Protein AF-A0A3S0FE75-F1 (afdb_monomer)

Sequence (125 aa):
MFAFSTIRLRTKAACFEIEVRENRRACTTDHARRVHDALLVKLKEMAAGLDEIMKYEMRLIEAHRLGQDVEFD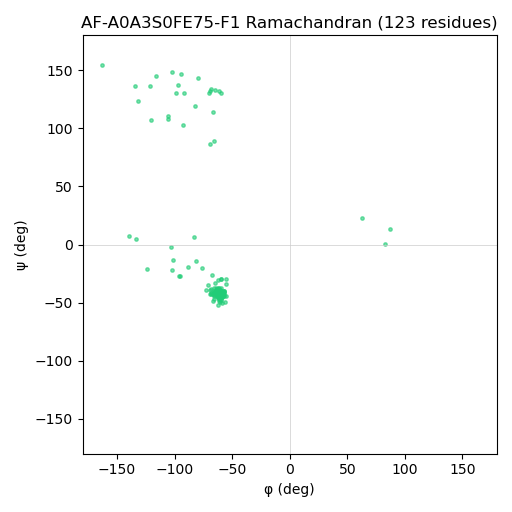LDFVKFFFGLNWFGVPIPIMDAAEPVSSDELEGLKEIIERIEREICVIFTIA

Secondary structure (DSSP, 8-state):
-----HHHHHHHHHHHHHHHHHHHHH--SHHHHHHHHHHHHHHHHHHHHHHHHHHHHHHHHHHHHTT---HHHHHHHHHHHHHHHSSSEEEEE--SSPPPGGGSHHHHHHHHHHHHHH--EEEE-

Foldseek 3Di:
DPPDDLVVLLVVLVVLLVLLVVLLVPAPDPVLVLLSVLVNVVSVVLNVLSVVLVVVVVVLVVCVVVVDDCPVVNVVSSVVSCVVFADDEDESEDPPDDDDCVSCVSVVVSQVCCCVPNVGHYDHD

Radius of gyration: 17.11 Å; Cα contacts (8 Å, |Δi|>4): 111; chains: 1; bounding box: 44×23×47 Å

Nearest PDB structures (foldseek):
  6elu-assembly1_A  TM=5.747E-01  e=1.044E+00  Trypanosoma brucei rhodesiense
  6elu-assembly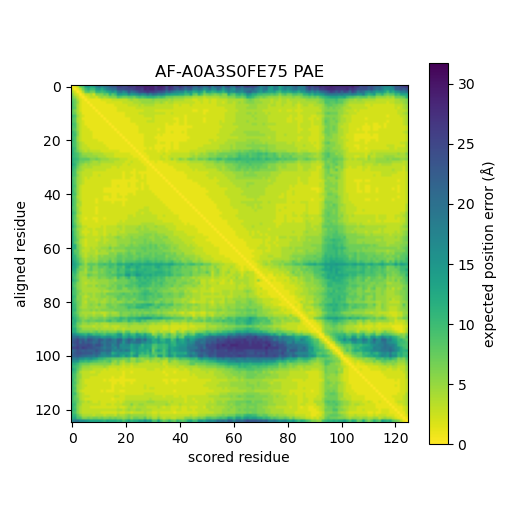4_J  TM=6.771E-01  e=2.198E+00  Trypanosoma brucei rhodesiense
  8d9o-assembly1_A  TM=4.962E-01  e=6.908E+00  synthetic construct
  5vju-assembly1_A  TM=3.547E-01  e=3.680E+00  synthetic construct

Mean predicted aligned error: 5.6 Å

Structure (mmCIF, N/CA/C/O backbone):
data_AF-A0A3S0FE75-F1
#
_entry.id   AF-A0A3S0FE75-F1
#
loop_
_atom_site.group_PDB
_atom_site.id
_atom_site.type_symbol
_atom_site.label_atom_id
_atom_site.label_alt_id
_atom_site.label_comp_id
_atom_site.label_asym_id
_atom_site.label_entity_id
_atom_site.label_seq_id
_atom_site.pdbx_PDB_ins_code
_atom_site.Cartn_x
_atom_site.Cartn_y
_atom_site.Cartn_z
_atom_site.occupancy
_atom_site.B_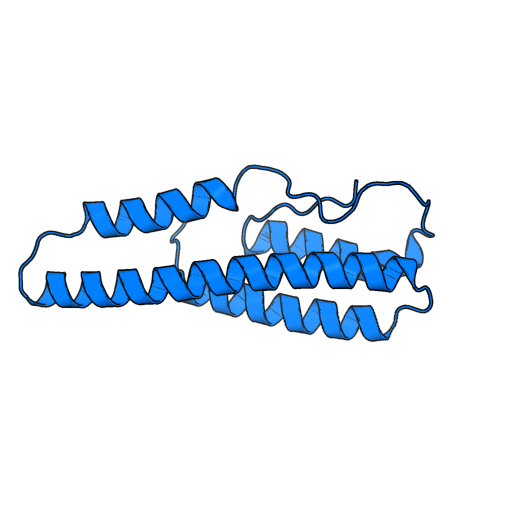iso_or_equiv
_atom_site.auth_seq_id
_atom_site.auth_comp_id
_atom_site.auth_asym_id
_atom_site.auth_atom_id
_atom_site.pdbx_PDB_model_num
ATOM 1 N N . MET A 1 1 ? 11.484 16.567 -8.908 1.00 37.88 1 MET A N 1
ATOM 2 C CA . MET A 1 1 ? 11.127 15.186 -9.286 1.00 37.88 1 MET A CA 1
ATOM 3 C C . MET A 1 1 ? 11.409 14.300 -8.085 1.00 37.88 1 MET A C 1
ATOM 5 O O . MET A 1 1 ? 12.555 14.253 -7.654 1.00 37.88 1 MET A O 1
ATOM 9 N N . PHE A 1 2 ? 10.388 13.702 -7.465 1.00 41.22 2 PHE A N 1
ATOM 10 C CA . PHE A 1 2 ? 10.623 12.683 -6.438 1.00 41.22 2 PHE A CA 1
ATOM 11 C C . PHE A 1 2 ? 11.416 11.545 -7.087 1.00 41.22 2 PHE A C 1
ATOM 13 O O . PHE A 1 2 ? 11.052 11.093 -8.170 1.00 41.22 2 PHE A O 1
ATOM 20 N N . ALA A 1 3 ? 12.507 11.101 -6.464 1.00 55.59 3 ALA A N 1
ATOM 21 C CA . ALA A 1 3 ? 13.218 9.911 -6.918 1.00 55.59 3 ALA A CA 1
ATOM 22 C C . ALA A 1 3 ? 12.332 8.684 -6.639 1.00 55.59 3 ALA A C 1
ATOM 24 O O . ALA A 1 3 ? 12.398 8.089 -5.561 1.00 55.59 3 ALA A O 1
ATOM 25 N N . PHE A 1 4 ? 11.440 8.361 -7.579 1.00 67.81 4 PHE A N 1
ATOM 26 C CA . PHE A 1 4 ? 10.566 7.197 -7.505 1.00 67.81 4 PHE A CA 1
ATOM 27 C C . PHE A 1 4 ? 11.425 5.935 -7.597 1.00 67.81 4 PHE A C 1
ATOM 29 O O . PHE A 1 4 ? 12.072 5.672 -8.612 1.00 67.81 4 PHE A O 1
ATOM 36 N N . SER A 1 5 ? 11.456 5.172 -6.508 1.00 81.00 5 SER A N 1
ATOM 37 C CA . SER A 1 5 ? 12.130 3.882 -6.430 1.00 81.00 5 SER A CA 1
ATOM 38 C C . SER A 1 5 ? 11.097 2.830 -6.066 1.00 81.00 5 SER A C 1
ATOM 40 O O . SER A 1 5 ? 10.654 2.771 -4.917 1.00 81.00 5 SER A O 1
ATOM 42 N N . THR A 1 6 ? 10.739 1.996 -7.042 1.00 86.69 6 THR A N 1
ATOM 43 C CA . THR A 1 6 ? 9.750 0.921 -6.891 1.00 86.69 6 THR A CA 1
ATOM 44 C C . THR A 1 6 ? 10.117 -0.009 -5.739 1.00 86.69 6 THR A C 1
ATOM 46 O O . THR A 1 6 ? 9.284 -0.284 -4.882 1.00 86.69 6 THR A O 1
ATOM 49 N N . ILE A 1 7 ? 11.396 -0.395 -5.633 1.00 87.12 7 ILE A N 1
ATOM 50 C CA . ILE A 1 7 ? 11.914 -1.231 -4.537 1.00 87.12 7 ILE A CA 1
ATOM 51 C C . ILE A 1 7 ? 11.722 -0.550 -3.180 1.00 87.12 7 ILE A C 1
ATOM 53 O O . ILE A 1 7 ? 11.209 -1.161 -2.245 1.00 87.12 7 ILE A O 1
ATOM 57 N N . ARG A 1 8 ? 12.116 0.723 -3.044 1.00 88.75 8 ARG A N 1
ATOM 58 C CA . ARG A 1 8 ? 11.986 1.442 -1.767 1.00 88.75 8 ARG A CA 1
ATOM 59 C C . ARG A 1 8 ? 10.524 1.562 -1.350 1.00 88.75 8 ARG A C 1
ATOM 61 O O . ARG A 1 8 ? 10.199 1.357 -0.182 1.00 88.75 8 ARG A O 1
ATOM 68 N N . LEU A 1 9 ? 9.662 1.890 -2.306 1.00 89.50 9 LEU A N 1
ATOM 69 C CA . LEU A 1 9 ? 8.228 2.025 -2.104 1.00 89.50 9 LEU A CA 1
ATOM 70 C C . LEU A 1 9 ? 7.594 0.688 -1.692 1.00 89.50 9 LEU A C 1
ATOM 72 O O . LEU A 1 9 ? 6.831 0.638 -0.730 1.00 89.50 9 LEU A O 1
ATOM 76 N N . ARG A 1 10 ? 7.997 -0.408 -2.343 1.00 92.25 10 ARG A N 1
ATOM 77 C CA . ARG A 1 10 ? 7.557 -1.773 -2.035 1.00 92.25 10 ARG A CA 1
ATOM 78 C C . ARG A 1 10 ? 7.968 -2.223 -0.638 1.00 92.25 10 ARG A C 1
ATOM 80 O O . ARG A 1 10 ? 7.152 -2.806 0.078 1.00 92.25 10 ARG A O 1
ATOM 87 N N . THR A 1 11 ? 9.203 -1.926 -0.238 1.00 93.06 11 THR A N 1
ATOM 88 C CA . THR A 1 11 ? 9.702 -2.205 1.115 1.00 93.06 11 THR A CA 1
ATOM 89 C C . THR A 1 11 ? 8.901 -1.438 2.161 1.00 93.06 11 THR A C 1
ATOM 91 O O . THR A 1 11 ? 8.477 -2.027 3.150 1.00 93.06 11 THR A O 1
ATOM 94 N N . LYS A 1 12 ? 8.627 -0.148 1.934 1.00 93.81 12 LYS A N 1
ATOM 95 C CA . LYS A 1 12 ? 7.807 0.647 2.858 1.00 93.81 12 LYS A CA 1
ATOM 96 C C . LYS A 1 12 ? 6.374 0.129 2.965 1.00 93.81 12 LYS A C 1
ATOM 98 O O . LYS A 1 12 ? 5.879 -0.008 4.079 1.00 93.81 12 LYS A O 1
ATOM 103 N N . ALA A 1 13 ? 5.736 -0.215 1.844 1.00 93.12 13 ALA A N 1
ATOM 104 C CA . ALA A 1 13 ? 4.406 -0.824 1.855 1.00 93.12 13 ALA A CA 1
ATOM 105 C C . ALA A 1 13 ? 4.386 -2.118 2.691 1.00 93.12 13 ALA A C 1
ATOM 107 O O . ALA A 1 13 ? 3.492 -2.306 3.511 1.00 93.12 13 ALA A O 1
ATOM 108 N N . ALA A 1 14 ? 5.419 -2.962 2.569 1.00 94.56 14 ALA A N 1
ATOM 109 C CA . ALA A 1 14 ? 5.554 -4.170 3.384 1.00 94.56 14 ALA A CA 1
ATOM 110 C C . ALA A 1 14 ? 5.729 -3.870 4.886 1.00 94.56 14 ALA A C 1
ATOM 112 O O . ALA A 1 14 ? 5.151 -4.569 5.716 1.00 94.56 14 ALA A O 1
ATOM 113 N N . CYS A 1 15 ? 6.497 -2.836 5.247 1.00 96.31 15 CYS A N 1
ATOM 114 C CA . CYS A 1 15 ? 6.621 -2.398 6.640 1.00 96.31 15 CYS A CA 1
ATOM 115 C C . CYS A 1 15 ? 5.267 -1.950 7.203 1.00 96.31 15 CYS A C 1
ATOM 117 O O . CYS A 1 15 ? 4.872 -2.418 8.269 1.00 96.31 15 CYS A O 1
ATOM 119 N N . PHE A 1 16 ? 4.519 -1.129 6.461 1.00 96.81 16 PHE A N 1
ATOM 120 C CA . PHE A 1 16 ? 3.187 -0.701 6.884 1.00 96.81 16 PHE A CA 1
ATOM 121 C C . PHE A 1 16 ? 2.209 -1.870 7.005 1.00 96.81 16 PHE A C 1
ATOM 123 O O . PHE A 1 16 ? 1.451 -1.916 7.965 1.00 96.81 16 PHE A O 1
ATOM 130 N N . GLU A 1 17 ? 2.256 -2.868 6.115 1.00 96.81 17 GLU A N 1
ATOM 131 C CA . GLU A 1 17 ? 1.435 -4.075 6.282 1.00 96.81 17 GLU A CA 1
ATOM 132 C C . GLU A 1 17 ? 1.688 -4.778 7.623 1.00 96.81 17 GLU A C 1
ATOM 134 O O . GLU A 1 17 ? 0.746 -5.274 8.242 1.00 96.81 17 GLU A O 1
ATOM 139 N N . ILE A 1 18 ? 2.945 -4.850 8.071 1.00 97.25 18 ILE A N 1
ATOM 140 C CA . ILE A 1 18 ? 3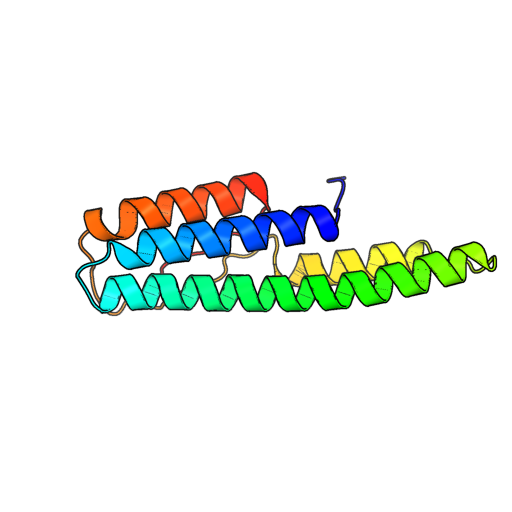.293 -5.447 9.366 1.00 97.25 18 ILE A CA 1
ATOM 141 C C . ILE A 1 18 ? 2.722 -4.592 10.498 1.00 97.25 18 ILE A C 1
ATOM 143 O O . ILE A 1 18 ? 2.046 -5.126 11.375 1.00 97.25 18 ILE A O 1
ATOM 147 N N . GLU A 1 19 ? 2.932 -3.276 10.453 1.00 97.00 19 GLU A N 1
ATOM 148 C CA . GLU A 1 19 ? 2.433 -2.348 11.473 1.00 97.00 19 GLU A CA 1
ATOM 149 C C . GLU A 1 19 ? 0.904 -2.398 11.604 1.00 97.00 19 GLU A C 1
ATOM 151 O O . GLU A 1 19 ? 0.387 -2.525 12.713 1.00 97.00 19 GLU A O 1
ATOM 156 N N . VAL A 1 20 ? 0.175 -2.399 10.483 1.00 96.19 20 VAL A N 1
ATOM 157 C CA . VAL A 1 20 ? -1.292 -2.508 10.474 1.00 96.19 20 VAL A CA 1
ATOM 158 C C . VAL A 1 20 ? -1.741 -3.859 11.035 1.00 96.19 20 VAL A C 1
ATOM 160 O O . VAL A 1 20 ? -2.715 -3.915 11.782 1.00 96.19 20 VAL A O 1
ATOM 163 N N . ARG A 1 21 ? -1.040 -4.964 10.734 1.00 96.75 21 ARG A N 1
ATOM 164 C CA . ARG A 1 21 ? -1.365 -6.285 11.308 1.00 96.75 21 ARG A CA 1
ATOM 165 C C . ARG A 1 21 ? -1.156 -6.328 12.816 1.00 96.75 21 ARG A C 1
ATOM 167 O O . ARG A 1 21 ? -1.975 -6.935 13.503 1.00 96.75 21 ARG A O 1
ATOM 174 N N . GLU A 1 22 ? -0.087 -5.724 13.326 1.00 95.81 22 GLU A N 1
ATOM 175 C CA . GLU A 1 22 ? 0.151 -5.659 14.769 1.00 95.81 22 GLU A CA 1
ATOM 176 C C . GLU A 1 22 ? -0.867 -4.745 15.458 1.00 95.81 22 GLU A C 1
ATOM 178 O O . GLU A 1 22 ? -1.443 -5.147 16.468 1.00 95.81 22 GLU A O 1
ATOM 183 N N . ASN A 1 23 ? -1.190 -3.584 14.877 1.00 93.88 23 ASN A N 1
ATOM 184 C CA . ASN A 1 23 ? -2.222 -2.694 15.418 1.00 93.88 23 ASN A CA 1
ATOM 185 C C . ASN A 1 23 ? -3.596 -3.386 15.462 1.00 93.88 23 ASN A C 1
ATOM 187 O O . ASN A 1 23 ? -4.250 -3.420 16.504 1.00 93.88 23 ASN A O 1
ATOM 191 N N . ARG A 1 24 ? -3.958 -4.097 14.385 1.00 93.44 24 ARG A N 1
ATOM 192 C CA . ARG A 1 24 ? -5.190 -4.895 14.293 1.00 93.44 24 ARG A CA 1
ATOM 193 C C . ARG A 1 24 ? -5.334 -5.924 15.420 1.00 93.44 24 ARG A C 1
ATOM 195 O O . ARG A 1 24 ? -6.455 -6.237 15.821 1.00 93.44 24 ARG A O 1
ATOM 202 N N . ARG A 1 25 ? -4.233 -6.507 15.913 1.00 92.94 25 ARG A N 1
ATOM 203 C CA . ARG A 1 25 ? -4.275 -7.510 16.997 1.00 92.94 25 ARG A CA 1
ATOM 204 C C . ARG A 1 25 ? -4.721 -6.917 18.331 1.00 92.94 25 ARG A C 1
ATOM 206 O O . ARG A 1 25 ? -5.266 -7.657 19.143 1.00 92.94 25 ARG A O 1
ATOM 213 N N . ALA A 1 26 ? -4.508 -5.619 18.540 1.00 89.75 26 ALA A N 1
ATOM 214 C CA . ALA A 1 26 ? -4.936 -4.915 19.744 1.00 89.75 26 ALA A CA 1
ATOM 215 C C . ALA A 1 26 ? -6.421 -4.502 19.708 1.00 89.75 26 ALA A C 1
ATOM 217 O O . ALA A 1 26 ? -6.982 -4.176 20.751 1.00 89.75 26 ALA A O 1
ATOM 218 N N . CYS A 1 27 ? -7.078 -4.543 18.542 1.00 88.81 27 CYS A N 1
ATOM 219 C CA . CYS A 1 27 ? -8.477 -4.139 18.398 1.00 88.81 27 CYS A CA 1
ATOM 220 C C . CYS A 1 27 ? -9.445 -5.100 19.103 1.00 88.81 27 CYS A C 1
ATOM 222 O O . CYS A 1 27 ? -9.395 -6.327 18.905 1.00 88.81 27 CYS A O 1
ATOM 224 N N . THR A 1 28 ? -10.396 -4.531 19.849 1.00 87.25 28 THR A N 1
ATOM 225 C CA . THR A 1 28 ? -11.416 -5.304 20.569 1.00 87.25 28 THR A CA 1
ATOM 226 C C . THR A 1 28 ? -12.721 -5.432 19.790 1.00 87.25 28 THR A C 1
ATOM 228 O O . THR A 1 28 ? -13.399 -6.451 19.926 1.00 87.25 28 THR A O 1
ATOM 231 N N . THR A 1 29 ? -13.032 -4.475 18.911 1.00 85.88 29 THR A N 1
ATOM 232 C CA . THR A 1 29 ? -14.246 -4.502 18.088 1.00 85.88 29 THR A CA 1
ATOM 233 C C . THR A 1 29 ? -14.028 -5.104 16.698 1.00 85.88 29 THR A C 1
ATOM 235 O O . THR A 1 29 ? -12.980 -4.952 16.063 1.00 85.88 29 THR A O 1
ATOM 238 N N . ASP A 1 30 ? -15.061 -5.780 16.184 1.00 87.88 30 ASP A N 1
ATOM 239 C CA . ASP A 1 30 ? -15.059 -6.320 14.819 1.00 87.88 30 ASP A CA 1
ATOM 240 C C . ASP A 1 30 ? -15.018 -5.216 13.768 1.00 87.88 30 ASP A C 1
ATOM 242 O O . ASP A 1 30 ? -14.402 -5.382 12.718 1.00 87.88 30 ASP A O 1
ATOM 246 N N . HIS A 1 31 ? -15.638 -4.074 14.058 1.00 84.25 31 HIS A N 1
ATOM 247 C CA . HIS A 1 31 ? -15.605 -2.923 13.173 1.00 84.25 31 HIS A CA 1
ATOM 248 C C . HIS A 1 31 ? -14.175 -2.395 12.995 1.00 84.25 31 HIS A C 1
ATOM 250 O O . HIS A 1 31 ? -13.704 -2.322 11.861 1.00 84.25 31 HIS A O 1
ATOM 256 N N . ALA A 1 32 ? -13.440 -2.122 14.082 1.00 86.06 32 ALA A N 1
ATOM 257 C CA . ALA A 1 32 ? -12.050 -1.671 13.987 1.00 86.06 32 ALA A CA 1
ATOM 258 C C . ALA A 1 32 ? -11.183 -2.670 13.203 1.00 86.06 32 ALA A C 1
ATOM 260 O O . ALA A 1 32 ? -10.399 -2.274 12.339 1.00 86.06 32 ALA A O 1
ATOM 261 N N . ARG A 1 33 ? -11.380 -3.979 13.416 1.00 90.62 33 ARG A N 1
ATOM 262 C CA . ARG A 1 33 ? -10.691 -5.027 12.642 1.00 90.62 33 ARG A CA 1
ATOM 263 C C . ARG A 1 33 ? -11.004 -4.965 11.146 1.00 90.62 33 ARG A C 1
ATOM 265 O O . ARG A 1 33 ? -10.084 -5.142 10.353 1.00 90.62 33 ARG A O 1
ATOM 272 N N . ARG A 1 34 ? -12.252 -4.676 10.754 1.00 89.75 34 ARG A N 1
ATOM 273 C CA . ARG A 1 34 ? -12.638 -4.508 9.340 1.00 89.75 34 ARG A CA 1
ATOM 274 C C . ARG A 1 34 ? -11.936 -3.321 8.683 1.00 89.75 34 ARG A C 1
ATOM 276 O O . ARG A 1 34 ? -11.471 -3.472 7.558 1.00 89.75 34 ARG A O 1
ATOM 283 N N . VAL A 1 35 ? -11.800 -2.186 9.377 1.00 89.69 35 VAL A N 1
ATOM 284 C C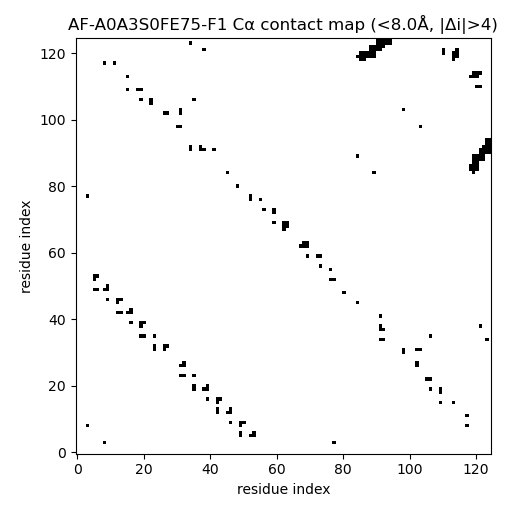A . VAL A 1 35 ? -11.064 -1.016 8.849 1.00 89.69 35 VAL A CA 1
ATOM 285 C C . VAL A 1 35 ? -9.603 -1.380 8.572 1.00 89.69 35 VAL A C 1
ATOM 287 O O . VAL A 1 35 ? -9.073 -1.096 7.497 1.00 89.69 35 VAL A O 1
ATOM 290 N N . HIS A 1 36 ? -8.963 -2.075 9.514 1.00 93.56 36 HIS A N 1
ATOM 291 C CA . HIS A 1 36 ? -7.598 -2.571 9.338 1.00 93.56 36 HIS A CA 1
ATOM 292 C C . HIS A 1 36 ? -7.491 -3.554 8.174 1.00 93.56 36 HIS A C 1
ATOM 294 O O . HIS A 1 36 ? -6.572 -3.454 7.366 1.00 93.56 36 HIS A O 1
ATOM 300 N N . ASP A 1 37 ? -8.425 -4.503 8.078 1.00 94.12 37 ASP A N 1
ATOM 301 C CA . ASP A 1 37 ? -8.453 -5.480 6.991 1.00 94.12 37 ASP A CA 1
ATOM 302 C C . ASP A 1 37 ? -8.589 -4.799 5.628 1.00 94.12 37 ASP A C 1
ATOM 304 O O . ASP A 1 37 ? -7.897 -5.183 4.685 1.00 94.12 37 ASP A O 1
ATOM 308 N N . ALA A 1 38 ? -9.402 -3.749 5.526 1.00 92.94 38 ALA A N 1
ATOM 309 C CA . ALA A 1 38 ? -9.543 -2.988 4.295 1.00 92.94 38 ALA A CA 1
ATOM 310 C C . ALA A 1 38 ? -8.256 -2.235 3.918 1.00 92.94 38 ALA A C 1
ATOM 312 O O . ALA A 1 38 ? -7.825 -2.302 2.764 1.00 92.94 38 ALA A O 1
ATOM 313 N N . LEU A 1 39 ? -7.580 -1.600 4.885 1.00 93.88 39 LEU A N 1
ATOM 314 C CA . LEU A 1 39 ? -6.265 -0.999 4.639 1.00 93.88 39 LEU A CA 1
ATOM 315 C C . LEU A 1 39 ? -5.236 -2.055 4.204 1.00 93.88 39 LEU A C 1
ATOM 317 O O . LEU A 1 39 ? -4.477 -1.829 3.262 1.00 93.88 39 LEU A O 1
ATOM 321 N N . LEU A 1 40 ? -5.233 -3.235 4.832 1.00 95.88 40 LEU A N 1
ATOM 322 C CA . LEU A 1 40 ? -4.356 -4.344 4.443 1.00 95.88 40 LEU A CA 1
ATOM 323 C C . LEU A 1 40 ? -4.625 -4.829 3.018 1.00 95.88 40 LEU A C 1
ATOM 325 O O . LEU A 1 40 ? -3.679 -5.181 2.316 1.00 95.88 40 LEU A O 1
ATOM 329 N N . VAL A 1 41 ? -5.885 -4.862 2.579 1.00 95.06 41 VAL A N 1
ATOM 330 C CA . VAL A 1 41 ? -6.229 -5.179 1.185 1.00 95.06 41 VAL A CA 1
ATOM 331 C C . VAL A 1 41 ? -5.620 -4.141 0.245 1.00 95.06 41 VAL A C 1
ATOM 333 O O . VAL A 1 41 ? -4.947 -4.526 -0.709 1.00 95.06 41 VAL A O 1
ATOM 336 N N . LYS A 1 42 ? -5.751 -2.843 0.546 1.00 93.62 42 LYS A N 1
ATOM 337 C CA . LYS A 1 42 ? -5.161 -1.781 -0.284 1.00 93.62 42 LYS A CA 1
ATOM 338 C C . LYS A 1 42 ? -3.640 -1.821 -0.335 1.00 93.62 42 LYS A C 1
ATOM 340 O O . LYS A 1 42 ? -3.068 -1.700 -1.416 1.00 93.62 42 LYS A O 1
ATOM 345 N N . LEU A 1 43 ? -2.975 -2.063 0.791 1.00 94.44 43 LEU A N 1
ATOM 346 C CA . LEU A 1 43 ? -1.520 -2.221 0.814 1.00 94.44 43 LEU A CA 1
ATOM 347 C C . LEU A 1 43 ? -1.060 -3.432 -0.013 1.00 94.44 43 LEU A C 1
ATOM 349 O O . LEU A 1 43 ? -0.068 -3.329 -0.734 1.00 94.44 43 LEU A O 1
ATOM 353 N N . LYS A 1 44 ? -1.813 -4.540 0.004 1.00 94.56 44 LYS A N 1
ATOM 354 C CA . LYS A 1 44 ? -1.532 -5.715 -0.838 1.00 94.56 44 LYS A CA 1
ATOM 355 C C . LYS A 1 44 ? -1.751 -5.447 -2.325 1.00 94.56 44 LYS A C 1
ATOM 357 O O . LYS A 1 44 ? -0.943 -5.888 -3.138 1.00 94.56 44 LYS A O 1
ATOM 362 N N . GLU A 1 45 ? -2.818 -4.737 -2.689 1.00 92.81 45 GLU A N 1
ATOM 363 C CA . GLU A 1 45 ? -3.068 -4.302 -4.071 1.00 92.81 45 GLU A CA 1
ATOM 364 C C . GLU A 1 45 ? -1.912 -3.426 -4.579 1.00 92.81 45 GLU A C 1
ATOM 366 O O . GLU A 1 45 ? -1.383 -3.657 -5.668 1.00 92.81 45 GLU A O 1
ATOM 371 N N . MET A 1 46 ? -1.458 -2.476 -3.754 1.00 91.56 46 MET A N 1
ATOM 372 C CA . MET A 1 46 ? -0.307 -1.624 -4.053 1.00 91.56 46 MET A CA 1
ATOM 373 C C . MET A 1 46 ? 0.971 -2.449 -4.221 1.00 91.56 46 MET A C 1
ATOM 375 O O . MET A 1 46 ? 1.693 -2.286 -5.204 1.00 91.56 46 MET A O 1
ATOM 379 N N . ALA A 1 47 ? 1.241 -3.358 -3.284 1.00 92.56 47 ALA A N 1
ATOM 380 C CA . ALA A 1 47 ? 2.392 -4.249 -3.316 1.00 92.56 47 ALA A CA 1
ATOM 381 C C . ALA A 1 47 ? 2.425 -5.108 -4.589 1.00 92.56 47 ALA A C 1
ATOM 383 O O . ALA A 1 47 ? 3.470 -5.197 -5.227 1.00 92.56 47 ALA A O 1
ATOM 384 N N . ALA A 1 48 ? 1.286 -5.677 -4.993 1.00 92.19 48 ALA A N 1
ATOM 385 C CA . ALA A 1 48 ? 1.179 -6.453 -6.224 1.00 92.19 48 ALA A CA 1
ATOM 386 C C . ALA A 1 48 ? 1.459 -5.595 -7.470 1.00 92.19 48 ALA A C 1
ATOM 388 O O . ALA A 1 48 ? 2.203 -6.020 -8.352 1.00 92.19 48 ALA A O 1
ATOM 389 N N . GLY A 1 49 ? 0.926 -4.369 -7.526 1.00 90.56 49 GLY A N 1
ATOM 390 C CA . GLY A 1 49 ? 1.216 -3.434 -8.618 1.00 90.56 49 GLY A CA 1
ATOM 391 C C . GLY A 1 49 ? 2.702 -3.072 -8.709 1.00 90.56 49 GLY A C 1
ATOM 392 O O . GLY A 1 49 ? 3.271 -3.047 -9.800 1.00 90.56 49 GLY A O 1
ATOM 393 N N . LEU A 1 50 ? 3.354 -2.858 -7.564 1.00 90.94 50 LEU A N 1
ATOM 394 C CA . LEU A 1 50 ? 4.796 -2.604 -7.489 1.00 90.94 50 LEU A CA 1
ATOM 395 C C . LEU A 1 50 ? 5.623 -3.817 -7.927 1.00 90.94 50 LEU A C 1
ATOM 397 O O . LEU A 1 50 ? 6.607 -3.644 -8.642 1.00 90.94 50 LEU A O 1
ATOM 401 N N . ASP A 1 51 ? 5.221 -5.029 -7.542 1.00 91.88 51 ASP A N 1
ATOM 402 C CA . ASP A 1 51 ? 5.898 -6.266 -7.945 1.00 91.88 51 ASP A CA 1
ATOM 403 C C . ASP A 1 51 ? 5.831 -6.463 -9.473 1.00 91.88 51 ASP A C 1
ATOM 405 O O . ASP A 1 51 ? 6.818 -6.872 -10.090 1.00 91.88 51 ASP A O 1
ATOM 409 N N . GLU A 1 52 ? 4.708 -6.118 -10.111 1.00 90.38 52 GLU A N 1
ATOM 410 C CA . GLU A 1 52 ? 4.600 -6.123 -11.575 1.00 90.38 52 GLU A CA 1
ATOM 411 C C . GLU A 1 52 ? 5.506 -5.070 -12.221 1.00 90.38 52 GLU A C 1
ATOM 413 O O . GLU A 1 52 ? 6.244 -5.387 -13.156 1.00 90.38 52 GLU A O 1
ATOM 418 N N . ILE A 1 53 ? 5.540 -3.844 -11.694 1.00 89.56 53 ILE A N 1
ATOM 419 C CA . ILE A 1 53 ? 6.425 -2.784 -12.208 1.00 89.56 53 ILE A CA 1
ATOM 420 C C . ILE A 1 53 ? 7.885 -3.178 -12.094 1.00 89.56 53 ILE A C 1
ATOM 422 O O . ILE A 1 53 ? 8.622 -3.006 -13.058 1.00 89.56 53 ILE A O 1
ATOM 426 N N . MET A 1 54 ? 8.299 -3.768 -10.973 1.00 89.19 54 MET A N 1
ATOM 427 C CA . MET A 1 54 ? 9.668 -4.249 -10.813 1.00 89.19 54 MET A CA 1
ATOM 428 C C . MET A 1 54 ? 10.041 -5.261 -11.902 1.00 89.19 54 MET A C 1
ATOM 430 O O . MET A 1 54 ? 11.144 -5.193 -12.446 1.00 89.19 54 MET A O 1
ATOM 434 N N . LYS A 1 55 ? 9.128 -6.169 -12.278 1.00 89.19 55 LYS A N 1
ATOM 435 C CA . LYS A 1 55 ? 9.362 -7.104 -13.392 1.00 89.19 55 LYS A CA 1
ATOM 436 C C . LYS A 1 55 ? 9.539 -6.364 -14.720 1.00 89.19 55 LYS A C 1
ATOM 438 O O . LYS A 1 55 ? 10.420 -6.738 -15.494 1.00 89.19 55 LYS A O 1
ATOM 443 N N . TYR A 1 56 ? 8.728 -5.340 -14.992 1.00 88.19 56 TYR A N 1
ATOM 444 C CA . TYR A 1 56 ? 8.862 -4.519 -16.201 1.00 88.19 56 TYR A CA 1
ATOM 445 C C . TYR A 1 56 ? 10.165 -3.714 -16.208 1.00 88.19 56 TYR A C 1
ATOM 447 O O . TYR A 1 56 ? 10.904 -3.777 -17.187 1.00 88.19 56 TYR A O 1
ATOM 455 N N . GLU A 1 57 ? 10.503 -3.040 -15.108 1.00 86.25 57 GLU A N 1
ATOM 456 C CA . GLU A 1 57 ? 11.755 -2.293 -14.955 1.00 86.25 57 GLU A CA 1
ATOM 457 C C . GLU A 1 57 ? 12.970 -3.195 -15.176 1.00 86.25 57 GLU A C 1
ATOM 459 O O . GLU A 1 57 ? 13.874 -2.827 -15.919 1.00 86.25 57 GLU A O 1
ATOM 464 N N . MET A 1 58 ? 12.984 -4.405 -14.604 1.00 87.31 58 MET A N 1
ATOM 465 C CA . MET A 1 58 ? 14.073 -5.364 -14.819 1.00 87.31 58 MET A CA 1
ATOM 466 C C . MET A 1 58 ? 14.234 -5.750 -16.295 1.00 87.31 58 MET A C 1
ATOM 468 O O . MET A 1 58 ? 15.363 -5.856 -16.772 1.00 87.31 58 MET A O 1
ATOM 472 N N . ARG A 1 59 ? 13.129 -5.937 -17.030 1.00 88.31 59 ARG A N 1
ATOM 473 C CA . ARG A 1 59 ? 13.176 -6.224 -18.475 1.00 88.31 59 ARG A CA 1
ATOM 474 C C . ARG A 1 59 ? 13.725 -5.041 -19.268 1.00 88.31 59 ARG A C 1
ATOM 476 O O . ARG A 1 59 ? 14.547 -5.247 -20.154 1.00 88.31 59 ARG A O 1
ATOM 483 N N . LEU A 1 60 ? 13.299 -3.824 -18.937 1.00 87.31 60 LEU A N 1
ATOM 484 C CA . LEU A 1 60 ? 13.755 -2.603 -19.603 1.00 87.31 60 LEU A CA 1
ATOM 485 C C . LEU A 1 60 ? 15.232 -2.310 -19.300 1.00 87.31 60 LEU A C 1
ATOM 487 O O . LEU A 1 60 ? 15.978 -1.950 -20.202 1.00 87.31 60 LEU A O 1
ATOM 491 N N . ILE A 1 61 ? 15.696 -2.554 -18.072 1.00 85.38 61 ILE A N 1
ATOM 492 C CA . ILE A 1 61 ? 17.121 -2.460 -17.716 1.00 85.38 61 ILE A CA 1
ATOM 493 C C . ILE A 1 61 ? 17.959 -3.428 -18.560 1.00 85.38 61 ILE A C 1
ATOM 495 O O . ILE A 1 61 ? 19.034 -3.061 -19.030 1.00 85.38 61 ILE A O 1
ATOM 499 N N . GLU A 1 62 ? 17.483 -4.656 -18.770 1.00 90.62 62 GLU A N 1
ATOM 500 C CA . GLU A 1 62 ? 18.190 -5.626 -19.609 1.00 90.62 62 GLU A CA 1
ATOM 501 C C . GLU A 1 62 ? 18.184 -5.219 -21.091 1.00 90.62 62 GLU A C 1
ATOM 503 O O . GLU A 1 62 ? 19.223 -5.257 -21.744 1.00 90.62 62 GLU A O 1
ATOM 508 N N . ALA A 1 63 ? 17.054 -4.734 -21.608 1.00 88.25 63 ALA A N 1
ATOM 509 C CA . ALA A 1 63 ? 16.962 -4.159 -22.950 1.00 88.25 63 ALA A CA 1
ATOM 510 C C . ALA A 1 63 ? 17.938 -2.984 -23.152 1.00 88.25 63 ALA A C 1
ATOM 512 O O . ALA A 1 63 ? 18.652 -2.934 -24.156 1.00 88.25 63 ALA A O 1
ATOM 513 N N . HIS A 1 64 ? 18.040 -2.087 -22.167 1.00 88.06 64 HIS A N 1
ATOM 514 C CA . HIS A 1 64 ? 18.993 -0.979 -22.186 1.00 88.06 64 HIS A CA 1
ATOM 515 C C . HIS A 1 64 ? 20.445 -1.459 -22.241 1.00 88.06 64 HIS A C 1
ATOM 517 O O . HIS A 1 64 ? 21.244 -0.945 -23.022 1.00 88.06 64 HIS A O 1
ATOM 523 N N . ARG A 1 65 ? 20.792 -2.490 -21.457 1.00 89.19 65 ARG A N 1
ATOM 524 C CA . ARG A 1 65 ? 22.128 -3.115 -21.501 1.00 89.19 65 ARG A CA 1
ATOM 525 C C . ARG A 1 65 ? 22.468 -3.685 -22.875 1.00 89.19 65 ARG A C 1
ATOM 527 O O . ARG A 1 65 ? 23.638 -3.703 -23.243 1.00 89.19 65 ARG A O 1
ATOM 534 N N . LEU A 1 66 ? 21.462 -4.122 -23.630 1.00 93.69 66 LEU A N 1
ATOM 535 C CA . LEU A 1 66 ? 21.597 -4.594 -25.009 1.00 93.69 66 LEU A CA 1
ATOM 536 C C . LEU A 1 66 ? 21.600 -3.452 -26.045 1.00 93.69 66 LEU A C 1
ATOM 538 O O . LEU A 1 66 ? 21.601 -3.719 -27.245 1.00 93.69 66 LEU A O 1
ATOM 542 N N . GLY A 1 67 ? 21.625 -2.191 -25.602 1.00 91.06 67 GLY A N 1
ATOM 543 C CA . GLY A 1 67 ? 21.715 -1.005 -26.454 1.00 91.06 67 GLY A CA 1
ATOM 544 C C . GLY A 1 67 ? 20.374 -0.480 -26.966 1.00 91.06 67 GLY A C 1
ATOM 545 O O . GLY A 1 67 ? 20.366 0.327 -27.892 1.00 91.06 67 GLY A O 1
ATOM 546 N N . GLN A 1 68 ? 19.247 -0.932 -26.405 1.00 90.56 68 GLN A N 1
ATOM 547 C CA . GLN A 1 68 ? 17.930 -0.386 -26.739 1.00 90.56 68 GLN A CA 1
ATOM 548 C C . GLN A 1 68 ? 17.681 0.935 -25.994 1.00 90.56 68 GLN A C 1
ATOM 550 O O . GLN A 1 68 ? 18.066 1.097 -24.832 1.00 90.56 68 GLN A O 1
ATOM 555 N N . ASP A 1 69 ? 17.017 1.874 -26.665 1.00 89.88 69 ASP A N 1
ATOM 556 C CA . ASP A 1 69 ? 16.507 3.092 -26.038 1.00 89.88 69 ASP A CA 1
ATOM 557 C C . ASP A 1 69 ? 15.168 2.786 -25.354 1.00 89.88 69 ASP A C 1
ATOM 559 O O . ASP A 1 69 ? 14.235 2.320 -26.003 1.00 89.88 69 ASP A O 1
ATOM 563 N N . VAL A 1 70 ? 15.111 2.980 -24.036 1.00 87.31 70 VAL A N 1
ATOM 564 C CA . VAL A 1 70 ? 13.985 2.585 -23.167 1.00 87.31 70 VAL A CA 1
ATOM 565 C C . VAL A 1 70 ? 13.660 3.641 -22.108 1.00 87.31 70 VAL A C 1
ATOM 567 O O . VAL A 1 70 ? 12.883 3.379 -21.188 1.00 87.31 70 VAL A O 1
ATOM 570 N N . GLU A 1 71 ? 14.295 4.817 -22.169 1.00 82.12 71 GLU A N 1
ATOM 571 C CA . GLU A 1 71 ? 14.176 5.834 -21.114 1.00 82.12 71 GLU A CA 1
ATOM 572 C C . GLU A 1 71 ? 12.721 6.304 -20.971 1.00 82.12 71 GLU A C 1
ATOM 574 O O . GLU A 1 71 ? 12.175 6.330 -19.867 1.00 82.12 71 GLU A O 1
ATOM 579 N N . PHE A 1 72 ? 12.048 6.532 -22.104 1.00 84.06 72 PHE A N 1
ATOM 580 C CA . PHE A 1 72 ? 10.624 6.859 -22.141 1.00 84.06 72 PHE A CA 1
ATOM 581 C C . PHE A 1 72 ? 9.742 5.758 -21.531 1.00 84.06 72 PHE A C 1
ATOM 583 O O . PHE A 1 72 ? 8.833 6.061 -20.760 1.00 84.06 72 PHE A O 1
ATOM 590 N N . ASP A 1 73 ? 10.006 4.485 -21.840 1.00 84.56 73 ASP A N 1
ATOM 591 C CA . ASP A 1 73 ? 9.202 3.362 -21.342 1.00 84.56 73 ASP A CA 1
ATOM 592 C C . ASP A 1 73 ? 9.326 3.207 -19.820 1.00 84.56 73 ASP A C 1
ATOM 594 O O . ASP A 1 73 ? 8.333 2.965 -19.127 1.00 84.56 73 ASP A O 1
ATOM 598 N N . LEU A 1 74 ? 10.539 3.389 -19.284 1.00 78.56 74 LEU A N 1
ATOM 599 C CA . LEU A 1 74 ? 10.796 3.361 -17.842 1.00 78.56 74 LEU A CA 1
ATOM 600 C C . LEU A 1 74 ? 10.029 4.467 -17.111 1.00 78.56 74 LEU A C 1
ATOM 602 O O . LEU A 1 74 ? 9.429 4.209 -16.063 1.00 78.56 74 LEU A O 1
ATOM 606 N N . ASP A 1 75 ? 10.025 5.681 -17.656 1.00 81.62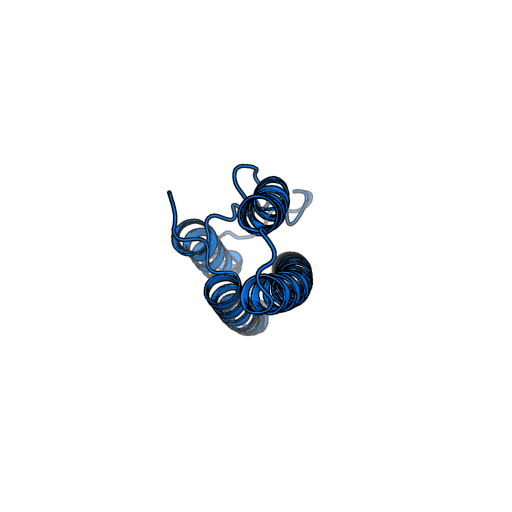 75 ASP A N 1
ATOM 607 C CA . ASP A 1 75 ? 9.289 6.801 -17.073 1.00 81.62 75 ASP A CA 1
ATOM 608 C C . ASP A 1 75 ? 7.773 6.619 -17.200 1.00 81.62 75 ASP A C 1
ATOM 610 O O . ASP A 1 75 ? 7.029 6.883 -16.249 1.00 81.62 75 ASP A O 1
ATOM 614 N N . PHE A 1 76 ? 7.305 6.094 -18.333 1.00 83.62 76 PHE A N 1
ATOM 615 C CA . PHE A 1 76 ? 5.887 5.859 -18.588 1.00 83.62 76 PHE A CA 1
ATOM 616 C C . PHE A 1 76 ? 5.275 4.844 -17.611 1.00 83.62 76 PHE A C 1
ATOM 618 O O . PHE A 1 76 ? 4.204 5.089 -17.048 1.00 83.62 76 PHE A O 1
ATOM 625 N N . VAL A 1 77 ? 5.964 3.728 -17.344 1.00 80.75 77 VAL A N 1
ATOM 626 C CA . VAL A 1 77 ? 5.485 2.699 -16.402 1.00 80.75 77 VAL A CA 1
ATOM 627 C C . VAL A 1 77 ? 5.343 3.265 -14.983 1.00 80.75 77 VAL A C 1
ATOM 629 O O . VAL A 1 77 ? 4.333 3.028 -14.313 1.00 80.75 77 VAL A O 1
ATOM 632 N N . LYS A 1 78 ? 6.319 4.059 -14.528 1.00 79.19 78 LYS A N 1
ATOM 633 C CA . LYS A 1 78 ? 6.281 4.705 -13.204 1.00 79.19 78 LYS A CA 1
ATOM 634 C C . LYS A 1 78 ? 5.164 5.738 -13.108 1.00 79.19 78 LYS A C 1
ATOM 636 O O . LYS A 1 78 ? 4.467 5.803 -12.094 1.00 79.19 78 LYS A O 1
ATOM 641 N N . PHE A 1 79 ? 4.978 6.524 -14.166 1.00 82.88 79 PHE A N 1
ATOM 642 C CA . PHE A 1 79 ? 3.913 7.515 -14.249 1.00 82.88 79 PHE A CA 1
ATOM 643 C C . PHE A 1 79 ? 2.528 6.869 -14.126 1.00 82.88 79 PHE A C 1
ATOM 645 O O . PHE A 1 79 ? 1.708 7.318 -13.324 1.00 82.88 79 PHE A O 1
ATOM 652 N N . PHE A 1 80 ? 2.279 5.778 -14.856 1.00 79.94 80 PHE A N 1
ATOM 653 C CA . PHE A 1 80 ? 0.980 5.105 -14.837 1.00 79.94 80 PHE A CA 1
ATOM 654 C C . PHE A 1 80 ? 0.640 4.507 -13.466 1.00 79.94 80 PHE A C 1
ATOM 656 O O . PHE A 1 80 ? -0.503 4.581 -13.015 1.00 79.94 80 PHE A O 1
ATOM 663 N N . PHE A 1 81 ? 1.628 3.956 -12.759 1.00 82.25 81 PHE A N 1
ATOM 664 C CA . PHE A 1 81 ? 1.424 3.543 -11.372 1.00 82.25 81 PHE A CA 1
ATOM 665 C C . PHE A 1 81 ? 1.047 4.722 -10.482 1.00 82.25 81 PHE A C 1
ATOM 667 O O . PHE A 1 81 ? 0.098 4.631 -9.705 1.00 82.25 81 PHE A O 1
ATOM 674 N N . GLY A 1 82 ? 1.766 5.836 -10.632 1.00 81.56 82 GLY A N 1
ATOM 675 C CA . GLY A 1 82 ? 1.528 7.029 -9.840 1.00 81.56 82 GLY A CA 1
ATOM 676 C C . GLY A 1 82 ? 0.118 7.592 -9.999 1.00 81.56 82 GLY A C 1
ATOM 677 O O . GLY A 1 82 ? -0.473 7.987 -9.002 1.00 81.56 82 GLY A O 1
ATOM 678 N N . LEU A 1 83 ? -0.461 7.540 -11.203 1.00 81.81 83 LEU A N 1
ATOM 679 C CA . LEU A 1 83 ? -1.845 7.973 -11.442 1.00 81.81 83 LEU A CA 1
ATOM 680 C C . LEU A 1 83 ? -2.889 7.199 -10.627 1.00 81.81 83 LEU A C 1
ATOM 682 O O . LEU A 1 83 ? -3.937 7.751 -10.309 1.00 81.81 83 LEU A O 1
ATOM 686 N N . ASN A 1 84 ? -2.623 5.932 -10.305 1.00 79.75 84 ASN A N 1
ATOM 687 C CA . ASN A 1 84 ? -3.582 5.081 -9.598 1.00 79.75 84 ASN A CA 1
ATOM 688 C C . ASN A 1 84 ? -3.470 5.180 -8.070 1.00 79.75 84 ASN A C 1
ATOM 690 O O . ASN A 1 84 ? -4.404 4.798 -7.370 1.00 79.75 84 ASN A O 1
ATOM 694 N N . TRP A 1 85 ? -2.336 5.660 -7.552 1.00 85.81 85 TRP A N 1
ATOM 695 C CA . TRP A 1 85 ? -2.017 5.604 -6.119 1.00 85.81 85 TRP A CA 1
ATOM 696 C C . TRP A 1 85 ? -1.708 6.960 -5.485 1.00 85.81 85 TRP A C 1
ATOM 698 O O . TRP A 1 85 ? -1.798 7.087 -4.265 1.00 85.81 85 TRP A O 1
ATOM 708 N N . PHE A 1 86 ? -1.337 7.967 -6.276 1.00 85.25 86 PHE A N 1
ATOM 709 C CA . PHE A 1 86 ? -0.924 9.276 -5.777 1.00 85.25 86 PHE A CA 1
ATOM 710 C C . PHE A 1 86 ? -1.883 10.376 -6.226 1.00 85.25 86 PHE A C 1
ATOM 712 O O . PHE A 1 86 ? -2.390 10.374 -7.344 1.00 85.25 86 PHE A O 1
ATOM 719 N N . GLY A 1 87 ? -2.081 11.368 -5.356 1.00 75.81 87 GLY A N 1
ATOM 720 C CA . GLY A 1 87 ? -2.823 12.589 -5.684 1.00 75.81 87 GLY A CA 1
ATOM 721 C C . GLY A 1 87 ? -4.347 12.485 -5.590 1.00 75.81 87 GLY A C 1
ATOM 722 O O . GLY A 1 87 ? -5.021 13.487 -5.812 1.00 75.81 87 GLY A O 1
ATOM 723 N N . VAL A 1 88 ? -4.889 11.323 -5.219 1.00 81.44 88 VAL A N 1
ATOM 724 C CA . VAL A 1 88 ? -6.321 11.125 -4.952 1.00 81.44 88 VAL A CA 1
ATOM 725 C C . VAL A 1 88 ? -6.532 10.338 -3.655 1.00 81.44 88 VAL A C 1
ATOM 727 O O . VAL A 1 88 ? -5.829 9.351 -3.435 1.00 81.44 88 VAL A O 1
ATOM 730 N N . PRO A 1 89 ? -7.487 10.749 -2.799 1.00 87.44 89 PRO A N 1
ATOM 731 C CA . PRO A 1 89 ? -7.880 9.970 -1.630 1.00 87.44 89 PRO A CA 1
ATOM 732 C C . PRO A 1 89 ? -8.444 8.598 -2.013 1.00 87.44 89 PRO A C 1
ATOM 734 O O . PRO A 1 89 ? -9.323 8.496 -2.871 1.00 87.44 89 PRO A O 1
ATOM 737 N N . ILE A 1 90 ? -7.960 7.548 -1.351 1.00 89.56 90 ILE A N 1
ATOM 738 C CA . ILE A 1 90 ? -8.406 6.167 -1.528 1.00 89.56 90 ILE A CA 1
ATOM 739 C C . ILE A 1 9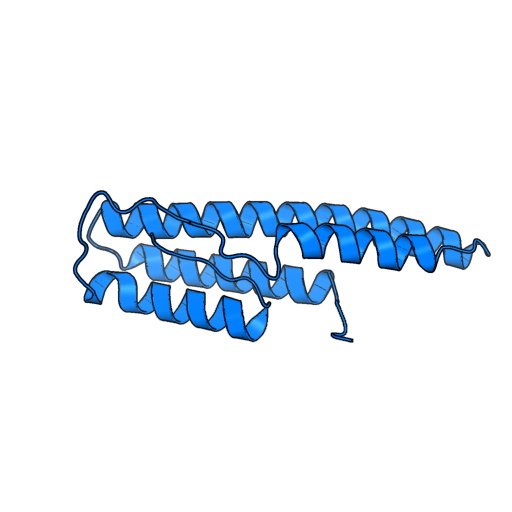0 ? -9.259 5.778 -0.314 1.00 89.56 90 ILE A C 1
ATOM 741 O O . ILE A 1 90 ? -8.715 5.610 0.783 1.00 89.56 90 ILE A O 1
ATOM 745 N N . PRO A 1 91 ? -10.580 5.603 -0.478 1.00 87.81 91 PRO A N 1
ATOM 746 C CA . PRO A 1 91 ? -11.433 5.182 0.620 1.00 87.81 91 PRO A CA 1
ATOM 747 C C . PRO A 1 91 ? -11.132 3.728 1.002 1.00 87.81 91 PRO A C 1
ATOM 749 O O . PRO A 1 91 ? -11.064 2.845 0.142 1.00 87.81 91 PRO A O 1
ATOM 752 N N . ILE A 1 92 ? -10.958 3.479 2.301 1.00 87.00 92 ILE A N 1
ATOM 753 C CA . ILE A 1 92 ? -10.819 2.126 2.861 1.00 87.00 92 ILE A CA 1
ATOM 754 C C . ILE A 1 92 ? -12.114 1.617 3.508 1.00 87.00 92 ILE A C 1
ATOM 756 O O . ILE A 1 92 ? -12.235 0.422 3.743 1.00 87.00 92 ILE A O 1
ATOM 760 N N . MET A 1 93 ? -13.110 2.472 3.752 1.00 77.25 93 MET A N 1
ATOM 761 C CA . MET A 1 93 ? -14.436 2.069 4.238 1.00 77.25 93 MET A CA 1
ATOM 762 C C . MET A 1 93 ? -15.460 3.196 4.024 1.00 77.25 93 MET A C 1
ATOM 764 O O . MET A 1 93 ? -15.050 4.353 3.987 1.00 77.25 93 MET A O 1
ATOM 768 N N . ASP A 1 94 ? -16.749 2.848 3.916 1.00 59.03 94 ASP A N 1
ATOM 769 C CA . ASP A 1 94 ? -17.889 3.780 3.945 1.00 59.03 94 ASP A CA 1
ATOM 770 C C . ASP A 1 94 ? -18.431 3.942 5.384 1.00 59.03 94 ASP A C 1
ATOM 772 O O . ASP A 1 94 ? -18.721 2.938 6.049 1.00 59.03 94 ASP A O 1
ATOM 776 N N . ALA A 1 95 ? -18.617 5.181 5.858 1.00 53.72 95 ALA A N 1
ATOM 777 C CA . ALA A 1 95 ? -19.185 5.499 7.173 1.00 53.72 95 ALA A CA 1
ATOM 778 C C . ALA A 1 95 ? -20.646 5.071 7.275 1.00 53.72 95 ALA A C 1
ATOM 780 O O . ALA A 1 95 ? -21.572 5.845 7.031 1.00 53.72 95 ALA A O 1
ATOM 781 N N . ALA A 1 96 ? -20.871 3.836 7.703 1.00 55.19 96 ALA A N 1
ATOM 782 C CA . ALA A 1 96 ? -22.177 3.420 8.197 1.00 55.19 96 ALA A CA 1
ATOM 783 C C . ALA A 1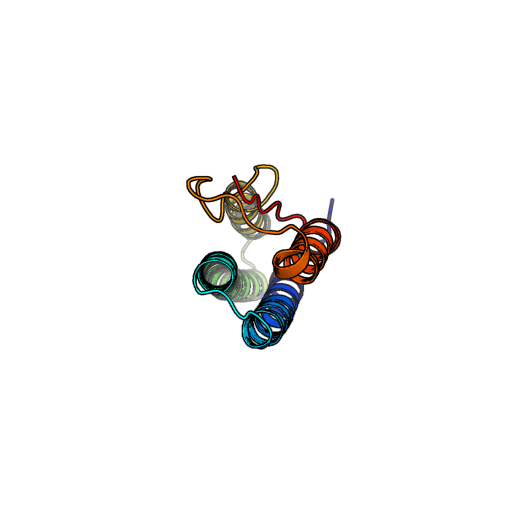 96 ? -22.231 3.351 9.733 1.00 55.19 96 ALA A C 1
ATOM 785 O O . ALA A 1 96 ? -23.317 3.443 10.302 1.00 55.19 96 ALA A O 1
ATOM 786 N N . GLU A 1 97 ? -21.093 3.224 10.425 1.00 57.59 97 GLU A N 1
ATOM 787 C CA . GLU A 1 97 ? -21.058 3.014 11.878 1.00 57.59 97 GLU A CA 1
ATOM 788 C C . GLU A 1 97 ? -20.061 3.970 12.562 1.00 57.59 97 GLU A C 1
ATOM 790 O O . GLU A 1 97 ? -18.883 3.976 12.203 1.00 57.59 97 GLU A O 1
ATOM 795 N N . PRO A 1 98 ? -20.496 4.778 13.549 1.00 56.78 98 PRO A N 1
ATOM 796 C CA . PRO A 1 98 ? -19.595 5.627 14.319 1.00 56.78 98 PRO A CA 1
ATOM 797 C C . PRO A 1 98 ? -18.712 4.780 15.244 1.00 56.78 98 PRO A C 1
ATOM 799 O O . PRO A 1 98 ? -19.202 3.943 16.003 1.00 56.78 98 PRO A O 1
ATOM 802 N N . VAL A 1 99 ? -17.404 5.028 15.199 1.00 57.84 99 VAL A N 1
ATOM 803 C CA . VAL A 1 99 ? -16.392 4.347 16.021 1.00 57.84 99 VAL A CA 1
ATOM 804 C C . VAL A 1 99 ? -15.974 5.256 17.171 1.00 57.84 99 VAL A C 1
ATOM 806 O O . VAL A 1 99 ? -15.948 6.481 17.017 1.00 57.84 99 VAL A O 1
ATOM 809 N N . SER A 1 100 ? -15.607 4.685 18.322 1.00 62.38 100 SER A N 1
ATOM 810 C CA . SER A 1 100 ? -14.856 5.465 19.305 1.00 62.38 100 SER A CA 1
ATOM 811 C C . SER A 1 100 ? -13.496 5.832 18.704 1.00 62.38 100 SER A C 1
ATOM 813 O O . SER A 1 100 ? -12.813 5.000 18.107 1.00 62.38 100 SER A O 1
ATOM 815 N N . SER A 1 101 ? -13.107 7.102 18.830 1.00 65.31 101 SER A N 1
ATOM 816 C CA . SER A 1 10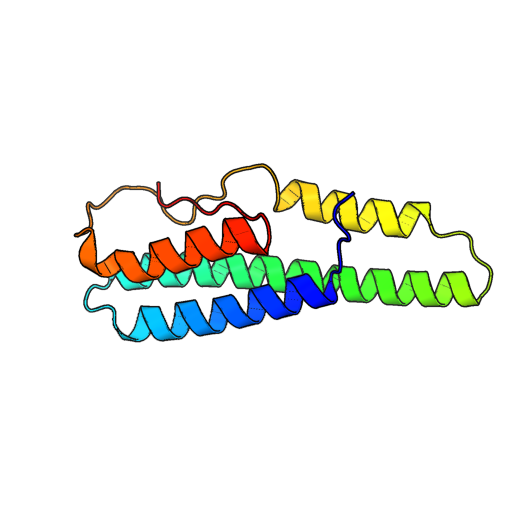1 ? -11.854 7.612 18.256 1.00 65.31 101 SER A CA 1
ATOM 817 C C . SER A 1 101 ? -10.628 6.814 18.719 1.00 65.31 101 SER A C 1
ATOM 819 O O . SER A 1 101 ? -9.665 6.686 17.967 1.00 65.31 101 SER A O 1
ATOM 821 N N . ASP A 1 102 ? -10.697 6.251 19.925 1.00 73.94 102 ASP A N 1
ATOM 822 C CA . ASP A 1 102 ? -9.571 5.647 20.631 1.00 73.94 102 ASP A CA 1
ATOM 823 C C . ASP A 1 102 ? -9.107 4.319 20.007 1.00 73.94 102 ASP A C 1
ATOM 825 O O . ASP A 1 102 ? -7.911 4.041 19.985 1.00 73.94 102 ASP A O 1
ATOM 829 N N . GLU A 1 103 ? -10.014 3.500 19.454 1.00 75.62 103 GLU A N 1
ATOM 830 C CA . GLU A 1 103 ? -9.639 2.209 18.842 1.00 75.62 103 GLU A CA 1
ATOM 831 C C . GLU A 1 103 ? -8.980 2.354 17.462 1.00 75.62 103 GLU A C 1
ATOM 833 O O . GLU A 1 103 ? -8.306 1.432 17.001 1.00 75.62 103 GLU A O 1
ATOM 838 N N . LEU A 1 104 ? -9.178 3.495 16.797 1.00 85.12 104 LEU A N 1
ATOM 839 C CA . LEU A 1 104 ? -8.592 3.790 15.487 1.00 85.12 104 LEU A CA 1
ATOM 840 C C . LEU A 1 104 ? -7.402 4.742 15.569 1.00 85.12 104 LEU A C 1
ATOM 842 O O . LEU A 1 104 ? -6.799 5.018 14.538 1.00 85.12 104 LEU A O 1
ATOM 846 N N . GLU A 1 105 ? -7.043 5.233 16.754 1.00 87.62 105 GLU A N 1
ATOM 847 C CA . GLU A 1 105 ? -5.986 6.234 16.897 1.00 87.62 105 GLU A CA 1
ATOM 848 C C . GLU A 1 105 ? -4.646 5.726 16.353 1.00 87.62 105 GLU A C 1
ATOM 850 O O . GLU A 1 105 ? -4.045 6.355 15.484 1.00 87.62 105 GLU A O 1
ATOM 855 N N . GLY A 1 106 ? -4.249 4.508 16.736 1.00 89.62 106 GLY A N 1
ATOM 856 C CA . GLY A 1 106 ? -3.039 3.886 16.195 1.00 89.62 106 GLY A CA 1
ATOM 857 C C . GLY A 1 106 ? -3.102 3.645 14.681 1.00 89.62 106 GLY A C 1
ATOM 858 O O . GLY A 1 106 ? -2.082 3.729 14.001 1.00 89.62 106 GLY A O 1
ATOM 859 N N . LEU A 1 107 ? -4.291 3.401 14.121 1.00 91.19 107 LEU A N 1
ATOM 860 C CA . LEU A 1 107 ? -4.462 3.259 12.676 1.00 91.19 107 LEU A CA 1
ATOM 861 C C . LEU A 1 107 ? -4.334 4.604 11.949 1.00 91.19 107 LEU A C 1
ATOM 863 O O . LEU A 1 107 ? -3.725 4.653 10.881 1.00 91.19 107 LEU A O 1
ATOM 867 N N . LYS A 1 108 ? -4.873 5.690 12.517 1.00 90.88 108 LYS A N 1
ATOM 868 C CA . LYS A 1 108 ? -4.735 7.045 11.963 1.00 90.88 108 LYS A CA 1
ATOM 869 C C . LYS A 1 108 ? -3.270 7.461 11.902 1.00 90.88 108 LYS A C 1
ATOM 871 O O . LYS A 1 108 ? -2.828 7.911 10.852 1.00 90.88 108 LYS A O 1
ATOM 876 N N . GLU A 1 109 ? -2.501 7.209 12.961 1.00 93.75 109 GLU A N 1
ATOM 877 C CA . GLU A 1 109 ? -1.056 7.472 12.968 1.00 93.75 109 GLU A CA 1
ATOM 878 C C . GLU A 1 109 ? -0.328 6.711 11.846 1.00 93.75 109 GLU A C 1
ATOM 880 O O . GLU A 1 109 ? 0.568 7.248 11.188 1.00 93.75 109 GLU A O 1
ATOM 885 N N . ILE A 1 110 ? -0.719 5.456 11.588 1.00 94.88 110 ILE A N 1
ATOM 886 C CA . ILE A 1 110 ? -0.164 4.674 10.476 1.00 94.88 110 ILE A CA 1
ATOM 887 C C . ILE A 1 110 ? -0.557 5.290 9.124 1.00 94.88 110 ILE A C 1
ATOM 889 O O . ILE A 1 110 ? 0.300 5.412 8.249 1.00 94.88 110 ILE A O 1
ATOM 893 N N . ILE A 1 111 ? -1.813 5.713 8.945 1.00 92.75 111 ILE A N 1
ATOM 894 C CA . ILE A 1 111 ? -2.295 6.364 7.714 1.00 92.75 111 ILE A CA 1
ATOM 895 C C . ILE A 1 111 ? -1.553 7.683 7.452 1.00 92.75 111 ILE A C 1
ATOM 897 O O . ILE A 1 111 ? -1.077 7.903 6.339 1.00 92.75 111 ILE A O 1
ATOM 901 N N . GLU A 1 112 ? -1.365 8.522 8.469 1.00 93.00 112 GLU A N 1
ATOM 902 C CA . GLU A 1 112 ? -0.598 9.770 8.355 1.00 93.00 112 GLU A CA 1
ATOM 903 C C . GLU A 1 112 ? 0.863 9.505 7.973 1.00 93.00 112 GLU A C 1
ATOM 905 O O . GLU A 1 112 ? 1.463 10.211 7.153 1.00 93.00 112 GLU A O 1
ATOM 910 N N . ARG A 1 113 ? 1.462 8.451 8.541 1.00 95.38 113 ARG A N 1
ATOM 911 C CA . ARG A 1 113 ? 2.812 8.032 8.159 1.00 95.38 113 ARG A CA 1
ATOM 912 C C . ARG A 1 113 ? 2.858 7.539 6.724 1.00 95.38 113 ARG A C 1
ATOM 914 O O . ARG A 1 113 ? 3.798 7.906 6.025 1.00 95.38 113 ARG A O 1
ATOM 921 N N . ILE A 1 114 ? 1.875 6.765 6.272 1.00 93.19 114 ILE A N 1
ATOM 922 C CA . ILE A 1 114 ? 1.754 6.336 4.875 1.00 93.19 114 ILE A CA 1
ATOM 923 C C . ILE A 1 114 ? 1.718 7.557 3.942 1.00 93.19 114 ILE A C 1
ATOM 925 O O . ILE A 1 114 ? 2.519 7.632 3.005 1.00 93.19 114 ILE A O 1
ATOM 929 N N . GLU A 1 115 ? 0.879 8.549 4.233 1.00 91.81 115 GLU A N 1
ATOM 930 C CA . GLU A 1 115 ? 0.785 9.778 3.440 1.00 91.81 115 GLU A CA 1
ATOM 931 C C . GLU A 1 115 ? 2.130 10.508 3.377 1.00 91.81 115 GLU A C 1
ATOM 933 O O . GLU A 1 115 ? 2.647 10.802 2.297 1.00 91.81 115 GLU A O 1
ATOM 938 N N . ARG A 1 116 ? 2.766 10.733 4.527 1.00 90.94 116 ARG A N 1
ATOM 939 C CA . ARG A 1 116 ? 4.045 11.447 4.593 1.00 90.94 116 ARG A CA 1
ATOM 940 C C . ARG A 1 116 ? 5.190 10.688 3.921 1.00 90.94 116 ARG A C 1
ATOM 942 O O . ARG A 1 116 ? 6.100 11.295 3.358 1.00 90.94 116 ARG A O 1
ATOM 949 N N . GLU A 1 117 ? 5.212 9.367 4.053 1.00 90.56 117 GLU A N 1
ATOM 950 C CA . GLU A 1 117 ? 6.378 8.555 3.715 1.00 90.56 117 GLU A CA 1
ATOM 951 C C . GLU A 1 117 ? 6.352 7.931 2.328 1.00 90.56 117 GLU A C 1
ATOM 953 O O . GLU A 1 117 ? 7.434 7.627 1.804 1.00 90.56 117 GLU A O 1
ATOM 958 N N . ILE A 1 118 ? 5.155 7.685 1.794 1.00 88.94 118 ILE A N 1
ATOM 959 C CA . ILE A 1 118 ? 4.935 7.080 0.479 1.00 88.94 118 ILE A CA 1
ATOM 960 C C . ILE A 1 118 ? 3.886 7.813 -0.368 1.00 88.94 118 ILE A C 1
ATOM 962 O O . ILE A 1 118 ? 3.616 7.362 -1.475 1.00 88.94 118 ILE A O 1
ATOM 966 N N . CYS A 1 119 ? 3.358 8.953 0.096 1.00 88.62 119 CYS A N 1
ATOM 967 C CA . CYS A 1 119 ? 2.481 9.855 -0.665 1.00 88.62 119 CYS A CA 1
ATOM 968 C C . CYS A 1 119 ? 1.136 9.251 -1.102 1.00 88.62 119 CYS A C 1
ATOM 970 O O . CYS A 1 119 ? 0.521 9.745 -2.047 1.00 88.62 119 CYS A O 1
ATOM 972 N N . VAL A 1 120 ? 0.675 8.204 -0.412 1.00 89.81 120 VAL A N 1
ATOM 973 C CA . VAL A 1 120 ? -0.648 7.599 -0.619 1.00 89.81 120 VAL A CA 1
ATOM 974 C C . VAL A 1 120 ? -1.601 8.130 0.444 1.00 89.81 120 VAL A C 1
ATOM 976 O O . VAL A 1 120 ? -1.274 8.105 1.625 1.00 89.81 120 VAL A O 1
ATOM 979 N N . ILE A 1 121 ? -2.776 8.600 0.036 1.00 90.44 121 ILE A N 1
ATOM 980 C CA . ILE A 1 121 ? -3.764 9.190 0.944 1.00 90.44 121 ILE A CA 1
ATOM 981 C C . ILE A 1 121 ? -4.892 8.177 1.123 1.00 90.44 121 ILE A C 1
ATOM 983 O O . ILE A 1 121 ? -5.675 7.966 0.200 1.00 90.44 121 ILE A O 1
ATOM 987 N N . PHE A 1 122 ? -4.982 7.543 2.292 1.00 90.94 122 PHE A N 1
ATOM 988 C CA . PHE A 1 122 ? -6.115 6.679 2.637 1.00 90.94 122 PHE A CA 1
ATOM 989 C C . PHE A 1 122 ? -7.130 7.448 3.478 1.00 90.94 122 PHE A C 1
ATOM 991 O O . PHE A 1 122 ? -6.753 8.160 4.404 1.00 90.94 122 PHE A O 1
ATOM 998 N N . THR A 1 123 ? -8.419 7.281 3.188 1.00 87.31 123 THR A N 1
ATOM 999 C CA . THR A 1 123 ? -9.497 7.914 3.958 1.00 87.31 123 THR A CA 1
ATOM 1000 C C . THR A 1 123 ? -10.442 6.878 4.535 1.00 87.31 123 THR A C 1
ATOM 1002 O O . THR A 1 123 ? -10.861 5.938 3.859 1.00 87.31 123 THR A O 1
ATOM 1005 N N . ILE A 1 124 ? -10.807 7.080 5.794 1.00 81.38 124 ILE A N 1
ATOM 1006 C CA . ILE A 1 124 ? -11.925 6.394 6.433 1.00 81.38 124 ILE A CA 1
ATOM 1007 C C . ILE A 1 124 ? -13.109 7.336 6.214 1.00 81.38 124 ILE A C 1
ATOM 1009 O O . ILE A 1 124 ? -13.120 8.415 6.808 1.00 81.38 124 ILE A O 1
ATOM 1013 N N . ALA A 1 125 ? -13.983 7.013 5.254 1.00 63.09 125 ALA A N 1
ATOM 1014 C CA . ALA A 1 125 ? -15.157 7.834 4.968 1.00 63.09 125 ALA A CA 1
ATOM 1015 C C . ALA A 1 125 ? -16.215 7.613 6.037 1.00 63.09 125 ALA A C 1
ATOM 1017 O O . ALA A 1 125 ? -16.240 6.493 6.602 1.00 63.09 125 ALA A O 1
#

pLDDT: mean 85.56, std 11.38, range [37.88, 97.25]

Solvent-accessible surface area (backbone atoms only — not comparable to full-atom values): 7130 Å² total; per-residue (Å²): 130,83,88,84,47,60,69,62,52,40,52,50,43,54,52,49,48,51,52,46,54,57,56,40,70,72,46,88,48,71,66,56,36,48,51,39,50,34,46,48,50,52,43,49,54,50,41,52,53,37,54,52,48,52,55,51,48,54,51,45,56,52,41,37,76,72,71,45,91,42,68,68,59,57,51,49,58,53,49,58,53,41,68,78,48,37,92,52,78,42,74,48,44,78,70,84,68,93,71,67,68,74,76,44,44,72,54,49,56,50,43,53,47,38,30,76,73,73,50,32,44,69,36,81,73